Protein AF-A0A2R6F732-F1 (afdb_monomer_lite)

Sequence (143 aa):
MAKEFRYDEDGEEISVWAESEDEVTEQAREELDARGISLTDEGICEHVEVIPSPRRIKSGEDGVFDERRRECGREAADVVESGMTVGLGTGSMTAWAVAEIGRKVRDGELEDIQGVATSLQSHDLAKEARIPIVDLDQVVEID

Structure (mmCIF, N/CA/C/O backbone):
data_AF-A0A2R6F732-F1
#
_entry.id   AF-A0A2R6F732-F1
#
loop_
_atom_site.group_PDB
_atom_site.id
_atom_site.type_symbol
_atom_site.label_atom_id
_atom_site.label_alt_id
_atom_site.label_comp_id
_atom_site.label_asym_id
_atom_site.label_entity_id
_atom_site.label_seq_id
_atom_site.pdbx_PDB_ins_code
_atom_site.Cartn_x
_atom_site.Cartn_y
_atom_site.Cartn_z
_atom_site.occupancy
_atom_site.B_iso_or_equiv
_atom_site.auth_seq_id
_atom_site.auth_comp_id
_atom_site.auth_asym_id
_atom_site.auth_atom_id
_atom_site.pdbx_PDB_model_num
ATOM 1 N N . MET A 1 1 ? 3.361 -5.215 4.717 1.00 92.25 1 MET A N 1
ATOM 2 C CA . MET A 1 1 ? 2.449 -4.061 4.637 1.00 92.25 1 MET A CA 1
ATOM 3 C C . MET A 1 1 ? 1.579 -4.072 5.878 1.00 92.25 1 MET A C 1
ATOM 5 O O . MET A 1 1 ? 1.140 -5.156 6.261 1.00 92.25 1 MET A O 1
ATOM 9 N N . ALA A 1 2 ? 1.354 -2.905 6.474 1.00 97.00 2 ALA A N 1
ATOM 10 C CA . ALA A 1 2 ? 0.442 -2.719 7.601 1.00 97.00 2 ALA A CA 1
ATOM 11 C C . ALA A 1 2 ? -0.990 -2.518 7.088 1.00 97.00 2 ALA A C 1
ATOM 13 O O . ALA A 1 2 ? -1.210 -2.515 5.872 1.00 97.00 2 ALA A O 1
ATOM 14 N N . LYS A 1 3 ? -1.950 -2.439 8.006 1.00 97.62 3 LYS A N 1
ATOM 15 C CA . LYS A 1 3 ? -3.379 -2.244 7.755 1.00 97.62 3 LYS A CA 1
ATOM 16 C C . LYS A 1 3 ? -3.803 -0.992 8.501 1.00 97.62 3 LYS A C 1
ATOM 18 O O . LYS A 1 3 ? -3.345 -0.788 9.623 1.00 97.62 3 LYS A O 1
ATOM 23 N N . GLU A 1 4 ? -4.645 -0.181 7.887 1.00 97.88 4 GLU A N 1
ATOM 24 C CA . GLU A 1 4 ? -5.247 0.990 8.516 1.00 97.88 4 GLU A CA 1
ATOM 25 C C . GLU A 1 4 ? -6.755 0.903 8.365 1.00 97.88 4 GLU A C 1
ATOM 27 O O . GLU A 1 4 ? -7.254 0.741 7.256 1.00 97.88 4 GLU A O 1
ATOM 32 N N . PHE A 1 5 ? -7.465 1.020 9.475 1.00 98.06 5 PHE A N 1
ATOM 33 C CA . PHE A 1 5 ? -8.890 1.284 9.485 1.00 98.06 5 PHE A CA 1
ATOM 34 C C . PHE A 1 5 ? -9.093 2.796 9.508 1.00 98.06 5 PHE A C 1
ATOM 36 O O . PHE A 1 5 ? -8.514 3.467 10.363 1.00 98.06 5 PHE A O 1
ATOM 43 N N . ARG A 1 6 ? -9.919 3.322 8.598 1.00 96.44 6 ARG A N 1
ATOM 44 C CA . ARG A 1 6 ? -10.386 4.716 8.627 1.00 96.44 6 ARG A CA 1
ATOM 45 C C . ARG A 1 6 ? -11.904 4.750 8.539 1.00 96.44 6 ARG A C 1
ATOM 47 O O . ARG A 1 6 ? -12.477 4.193 7.608 1.00 96.44 6 ARG A O 1
ATOM 54 N N . TYR A 1 7 ? -12.541 5.444 9.471 1.00 95.81 7 TYR A N 1
ATOM 55 C CA . TYR A 1 7 ? -13.987 5.640 9.491 1.00 95.81 7 TYR A CA 1
ATOM 56 C C . TYR A 1 7 ? -14.304 7.084 9.863 1.00 95.81 7 TYR A C 1
ATOM 58 O O . TYR A 1 7 ? -13.726 7.620 10.806 1.00 95.81 7 TYR A O 1
ATOM 66 N N . ASP A 1 8 ? -15.202 7.704 9.103 1.00 92.75 8 ASP A N 1
ATOM 67 C CA . ASP A 1 8 ? -15.709 9.053 9.347 1.00 92.75 8 ASP A CA 1
ATOM 68 C C . ASP A 1 8 ? -17.232 8.971 9.443 1.00 92.75 8 ASP A C 1
ATOM 70 O O . ASP A 1 8 ? -17.902 8.528 8.506 1.00 92.75 8 ASP A O 1
ATOM 74 N N . GLU A 1 9 ? -17.769 9.379 10.588 1.00 85.56 9 GLU A N 1
ATOM 75 C CA . GLU A 1 9 ? -19.201 9.572 10.781 1.00 85.56 9 GLU A CA 1
ATOM 76 C C . GLU A 1 9 ? -19.420 10.904 11.496 1.00 85.56 9 GLU A C 1
ATOM 78 O O . GLU A 1 9 ? -18.802 11.194 12.520 1.00 85.56 9 GLU A O 1
ATOM 83 N N . ASP A 1 10 ? -20.270 11.751 10.912 1.00 83.00 10 ASP A N 1
ATOM 84 C CA . ASP A 1 10 ? -20.603 13.084 11.424 1.00 83.00 10 ASP A CA 1
ATOM 85 C C . ASP A 1 10 ? -19.388 14.006 11.699 1.00 83.00 10 ASP A C 1
ATOM 87 O O . ASP A 1 10 ? -19.468 14.943 12.499 1.00 83.00 10 ASP A O 1
ATOM 91 N N . GLY A 1 11 ? -18.275 13.804 10.979 1.00 80.12 11 GLY A N 1
ATOM 92 C CA . GLY A 1 11 ? -17.058 14.613 11.091 1.00 80.12 11 GLY A CA 1
ATOM 93 C C . GLY A 1 11 ? -16.131 14.224 12.246 1.00 80.12 11 GLY A C 1
ATOM 94 O O . GLY A 1 11 ? -15.181 14.959 12.532 1.00 80.12 11 GLY A O 1
ATOM 95 N N . GLU A 1 12 ? -16.390 13.096 12.912 1.00 82.44 12 GLU A N 1
ATOM 96 C CA . GLU A 1 12 ? -15.429 12.446 13.801 1.00 82.44 12 GLU A CA 1
ATOM 97 C C . GLU A 1 12 ? -14.662 11.367 13.028 1.00 82.44 12 GLU A C 1
ATOM 99 O O . GLU A 1 12 ? -15.207 10.321 12.681 1.00 82.44 12 GLU A O 1
ATOM 104 N N . GLU A 1 13 ? -13.375 11.619 12.772 1.00 91.38 13 GLU A N 1
ATOM 105 C CA . GLU A 1 13 ? -12.488 10.642 12.140 1.00 91.38 13 GLU A CA 1
ATOM 106 C C . GLU A 1 13 ? -11.900 9.689 13.191 1.00 91.38 13 GLU A C 1
ATOM 108 O O . GLU A 1 13 ? -11.301 10.106 14.190 1.00 91.38 13 GLU A O 1
ATOM 113 N N . ILE A 1 14 ? -12.032 8.391 12.932 1.00 94.31 14 ILE A N 1
ATOM 114 C CA . ILE A 1 14 ? -11.350 7.316 13.647 1.00 94.31 14 ILE A CA 1
ATOM 115 C C . ILE A 1 14 ? -10.333 6.715 12.685 1.00 94.31 14 ILE A C 1
ATOM 117 O O . ILE A 1 14 ? -10.700 6.213 11.623 1.00 94.31 14 ILE A O 1
ATOM 121 N N . SER A 1 15 ? -9.058 6.739 13.071 1.00 95.44 15 SER A N 1
ATOM 122 C CA . SER A 1 15 ? -7.994 6.020 12.374 1.00 95.44 15 SER A CA 1
ATOM 123 C C . SER A 1 15 ? -7.191 5.188 13.367 1.00 95.44 15 SER A C 1
ATOM 125 O O . SER A 1 15 ? -6.715 5.700 14.383 1.00 95.44 15 SER A O 1
ATOM 127 N N . VAL A 1 16 ? -7.051 3.897 13.068 1.00 97.31 16 VAL A N 1
ATOM 128 C CA . VAL A 1 16 ? -6.150 2.979 13.773 1.00 97.31 16 VAL A CA 1
ATOM 129 C C . VAL A 1 16 ? -5.391 2.138 12.767 1.00 97.31 16 VAL A C 1
ATOM 131 O O . VAL A 1 16 ? -5.895 1.831 11.687 1.00 97.31 16 VAL A O 1
ATOM 134 N N . TRP A 1 17 ? -4.175 1.735 13.117 1.00 97.62 17 TRP A N 1
ATOM 135 C CA . TRP A 1 17 ? -3.347 0.922 12.240 1.00 97.62 17 TRP A CA 1
ATOM 136 C C . TRP A 1 17 ? -2.623 -0.180 13.007 1.00 97.62 17 TRP A C 1
ATOM 138 O O . TRP A 1 17 ? -2.236 -0.014 14.163 1.00 97.62 17 TRP A O 1
ATOM 148 N N . ALA A 1 18 ? -2.383 -1.300 12.331 1.00 97.94 18 ALA A N 1
ATOM 149 C CA . ALA A 1 18 ? -1.618 -2.414 12.876 1.00 97.94 18 ALA A CA 1
ATOM 150 C C . ALA A 1 18 ? -0.821 -3.154 11.793 1.00 97.94 18 ALA A C 1
ATOM 152 O O . ALA A 1 18 ? -1.016 -2.956 10.594 1.00 97.94 18 ALA A O 1
ATOM 153 N N . GLU A 1 19 ? 0.112 -4.022 12.193 1.00 96.31 19 GLU A N 1
ATOM 154 C CA . GLU A 1 19 ? 0.916 -4.801 11.235 1.00 96.31 19 GLU A CA 1
ATOM 155 C C . GLU A 1 19 ? 0.135 -5.984 10.635 1.00 96.31 19 GLU A C 1
ATOM 157 O O . GLU A 1 19 ? 0.515 -6.509 9.583 1.00 96.31 19 GLU A O 1
ATOM 162 N N . SER A 1 20 ? -0.965 -6.386 11.274 1.00 95.88 20 SER A N 1
ATOM 163 C CA . SER A 1 20 ? -1.848 -7.465 10.835 1.00 95.88 20 SER A CA 1
ATOM 164 C C . SER A 1 20 ? -3.298 -6.996 10.710 1.00 95.88 20 SER A C 1
ATOM 166 O O . SER A 1 20 ? -3.685 -5.951 11.228 1.00 95.88 20 SER A O 1
ATOM 168 N N . GLU A 1 21 ? -4.086 -7.771 9.967 1.00 95.44 21 GLU A N 1
ATOM 169 C CA . GLU A 1 21 ? -5.517 -7.520 9.785 1.00 95.44 21 GLU A CA 1
ATOM 170 C C . GLU A 1 21 ? -6.301 -7.787 11.072 1.00 95.44 21 GLU A C 1
ATOM 172 O O . GLU A 1 21 ? -7.072 -6.939 11.502 1.00 95.44 21 GLU A O 1
ATOM 177 N N . ASP A 1 22 ? -6.010 -8.900 11.747 1.00 96.25 22 ASP A N 1
ATOM 178 C CA . ASP A 1 22 ? -6.634 -9.242 13.028 1.00 96.25 22 ASP A CA 1
ATOM 179 C C . ASP A 1 22 ? -6.435 -8.128 14.071 1.00 96.25 22 ASP A C 1
ATOM 181 O O . ASP A 1 22 ? -7.397 -7.691 14.699 1.00 96.25 22 ASP A O 1
ATOM 185 N N . GLU A 1 23 ? -5.207 -7.608 14.207 1.00 97.62 23 GLU A N 1
ATOM 186 C CA . GLU A 1 23 ? -4.904 -6.551 15.181 1.00 97.62 23 GLU A CA 1
ATOM 187 C C . GLU A 1 23 ? -5.617 -5.233 14.856 1.00 97.62 23 GLU A C 1
ATOM 189 O O . GLU A 1 23 ? -6.085 -4.563 15.776 1.00 97.62 23 GLU A O 1
ATOM 194 N N . VAL A 1 24 ? -5.703 -4.832 13.577 1.00 98.00 24 VAL A N 1
ATOM 195 C CA . VAL A 1 24 ? -6.381 -3.571 13.229 1.00 98.00 24 VAL A CA 1
ATOM 196 C C . VAL A 1 24 ? -7.888 -3.689 13.437 1.00 98.00 24 VAL A C 1
ATOM 198 O O . VAL A 1 24 ? -8.504 -2.740 13.907 1.00 98.00 24 VAL A O 1
ATOM 201 N N . THR A 1 25 ? -8.476 -4.852 13.143 1.00 97.12 25 THR A N 1
ATOM 202 C CA . THR A 1 25 ? -9.912 -5.090 13.313 1.00 97.12 25 THR A CA 1
ATOM 203 C C . THR A 1 25 ? -10.290 -5.102 14.792 1.00 97.12 25 THR A C 1
ATOM 205 O O . THR A 1 25 ? -11.304 -4.514 15.169 1.00 97.12 25 THR A O 1
ATOM 208 N N . GLU A 1 26 ? -9.463 -5.710 15.649 1.00 96.81 26 GLU A N 1
ATOM 209 C CA . GLU A 1 26 ? -9.650 -5.651 17.103 1.00 96.81 26 GLU A CA 1
ATOM 210 C C . GLU A 1 26 ? -9.553 -4.211 17.629 1.00 96.81 26 GLU A C 1
ATOM 212 O O . GLU A 1 26 ? -10.465 -3.759 18.322 1.00 96.81 26 GLU A O 1
ATOM 217 N N . GLN A 1 27 ? -8.514 -3.461 17.246 1.00 97.62 27 GLN A N 1
ATOM 218 C CA . GLN A 1 27 ? -8.344 -2.061 17.665 1.00 97.62 27 GLN A CA 1
ATOM 219 C C . GLN A 1 27 ? -9.479 -1.157 17.169 1.00 97.62 27 GLN A C 1
ATOM 221 O O . GLN A 1 27 ? -9.972 -0.312 17.915 1.00 97.62 27 GLN A O 1
ATOM 226 N N . ALA A 1 28 ? -9.920 -1.341 15.923 1.00 97.19 28 ALA A N 1
ATOM 227 C CA . ALA A 1 28 ? -11.018 -0.575 15.346 1.00 97.19 28 ALA A CA 1
ATOM 228 C C . ALA A 1 28 ? -12.317 -0.818 16.117 1.00 97.19 28 ALA A C 1
ATOM 230 O O . ALA A 1 28 ? -13.013 0.136 16.457 1.00 97.19 28 ALA A O 1
ATOM 231 N N . ARG A 1 29 ? -12.614 -2.080 16.459 1.00 96.50 29 ARG A N 1
ATOM 232 C CA . ARG A 1 29 ? -13.784 -2.428 17.274 1.00 96.50 29 ARG A CA 1
ATOM 233 C C . ARG A 1 29 ? -13.742 -1.735 18.635 1.00 96.50 29 ARG A C 1
ATOM 235 O O . ARG A 1 29 ? -14.740 -1.149 19.039 1.00 96.50 29 ARG A O 1
ATOM 242 N N . GLU A 1 30 ? -12.596 -1.762 19.315 1.00 96.31 30 GLU A N 1
ATOM 243 C CA . GLU A 1 30 ? -12.433 -1.103 20.617 1.00 96.31 30 GLU A CA 1
ATOM 244 C C . GLU A 1 30 ? -12.663 0.418 20.535 1.00 96.31 30 GLU A C 1
ATOM 246 O O . GLU A 1 30 ? -13.367 0.983 21.376 1.00 96.31 30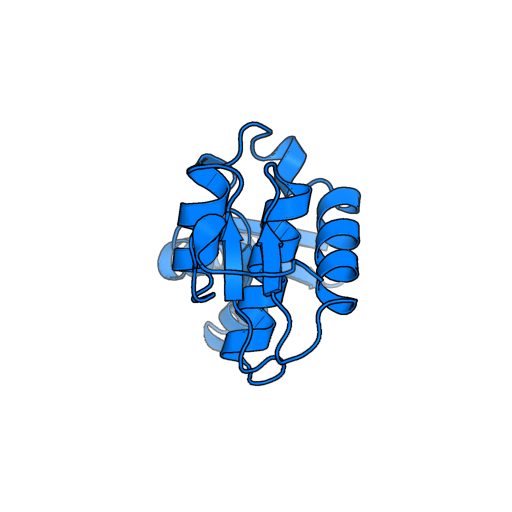 GLU A O 1
ATOM 251 N N . GLU A 1 31 ? -12.127 1.086 19.508 1.00 96.31 31 GLU A N 1
ATOM 252 C CA . GLU A 1 31 ? -12.309 2.531 19.309 1.00 96.31 31 GLU A CA 1
ATOM 253 C C . GLU A 1 31 ? -13.752 2.908 18.924 1.00 96.31 31 GLU A C 1
ATOM 255 O O . GLU A 1 31 ? -14.261 3.939 19.382 1.00 96.31 31 GLU A O 1
ATOM 260 N N . LEU A 1 32 ? -14.422 2.086 18.112 1.00 95.31 32 LEU A N 1
ATOM 261 C CA . LEU A 1 32 ? -15.831 2.264 17.746 1.00 95.31 32 LEU A CA 1
ATOM 262 C C . LEU A 1 32 ? -16.748 2.070 18.962 1.00 95.31 32 LEU A C 1
ATOM 264 O O . LEU A 1 32 ? -17.582 2.934 19.249 1.00 95.31 32 LEU A O 1
ATOM 268 N N . ASP A 1 33 ? -16.540 0.999 19.734 1.00 94.44 33 ASP A N 1
ATOM 269 C CA . ASP A 1 33 ? -17.299 0.702 20.954 1.00 94.44 33 ASP A CA 1
ATOM 270 C C . ASP A 1 33 ? -17.147 1.823 21.995 1.00 94.44 33 ASP A C 1
ATOM 272 O O . ASP A 1 33 ? -18.127 2.231 22.627 1.00 94.44 33 ASP A O 1
ATOM 276 N N . ALA A 1 34 ? -15.939 2.382 22.143 1.00 94.25 34 ALA A N 1
ATOM 277 C CA . ALA A 1 34 ? -15.670 3.502 23.047 1.00 94.25 34 ALA A CA 1
ATOM 278 C C . ALA A 1 34 ? -16.446 4.782 22.681 1.00 94.25 34 ALA A C 1
ATOM 280 O O . ALA A 1 34 ? -16.721 5.606 23.559 1.00 94.25 34 ALA A O 1
ATOM 281 N N . ARG A 1 35 ? -16.820 4.939 21.406 1.00 92.94 35 ARG A N 1
ATOM 282 C CA . ARG A 1 35 ? -17.626 6.057 20.883 1.00 92.94 35 ARG A CA 1
ATOM 283 C C . ARG A 1 35 ? -19.105 5.703 20.713 1.00 92.94 35 ARG A C 1
ATOM 285 O O . ARG A 1 35 ? -19.906 6.572 20.385 1.00 92.94 35 ARG A O 1
ATOM 292 N N . GLY A 1 36 ? -19.491 4.457 20.995 1.00 93.38 36 GLY A N 1
ATOM 293 C CA . GLY A 1 36 ? -20.865 3.976 20.850 1.00 93.38 36 GLY A CA 1
ATOM 294 C C . GLY A 1 36 ? -21.309 3.786 19.397 1.00 93.38 36 GLY A C 1
ATOM 295 O O . GLY A 1 36 ? -22.512 3.776 19.135 1.00 93.38 36 GLY A O 1
ATOM 296 N N . ILE A 1 37 ? -20.361 3.638 18.470 1.00 93.00 37 ILE A N 1
ATOM 297 C CA . ILE A 1 37 ? -20.619 3.400 17.049 1.00 93.00 37 ILE A CA 1
ATOM 298 C C . ILE A 1 37 ? -20.728 1.893 16.827 1.00 93.00 37 ILE A C 1
ATOM 300 O O . ILE A 1 37 ? -19.840 1.133 17.203 1.00 93.00 37 ILE A O 1
ATOM 304 N N . SER A 1 38 ? -21.829 1.446 16.220 1.00 90.81 38 SER A N 1
ATOM 305 C CA . SER A 1 38 ? -22.056 0.025 15.951 1.00 90.81 38 SER A CA 1
ATOM 306 C C . SER A 1 38 ? -21.736 -0.296 14.498 1.00 90.81 38 SER A C 1
ATOM 308 O O . SER A 1 38 ? -22.515 0.020 13.601 1.00 90.81 38 SER A O 1
ATOM 310 N N . LEU A 1 39 ? -20.611 -0.976 14.287 1.00 93.69 39 LEU A N 1
ATOM 311 C CA . LEU A 1 39 ? -20.209 -1.518 12.994 1.00 93.69 39 LEU A CA 1
ATOM 312 C C . LEU A 1 39 ? -20.005 -3.031 13.122 1.00 93.69 39 LEU A C 1
ATOM 314 O O . LEU A 1 39 ? -19.553 -3.524 14.155 1.00 93.69 39 LEU A O 1
ATOM 318 N N . THR A 1 40 ? -20.387 -3.787 12.094 1.00 95.25 40 THR A N 1
ATOM 319 C CA . THR A 1 40 ? -2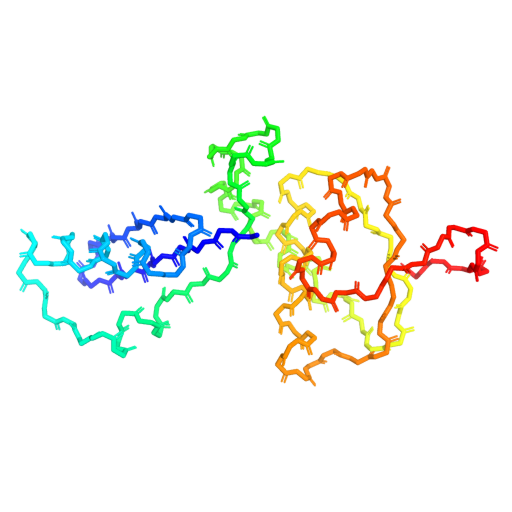0.131 -5.236 12.061 1.00 95.25 40 THR A CA 1
ATOM 320 C C . THR A 1 40 ? -18.669 -5.505 11.717 1.00 95.25 40 THR A C 1
ATOM 322 O O . THR A 1 40 ? -18.017 -4.650 11.130 1.00 95.25 40 THR A O 1
ATOM 325 N N . ASP A 1 41 ? -18.163 -6.705 12.007 1.00 92.31 41 ASP A N 1
ATOM 326 C CA . ASP A 1 41 ? -16.808 -7.104 11.591 1.00 92.31 41 ASP A CA 1
ATOM 327 C C . ASP A 1 41 ? -16.612 -6.992 10.073 1.00 92.31 41 ASP A C 1
ATOM 329 O O . ASP A 1 41 ? -15.572 -6.529 9.619 1.00 92.31 41 ASP A O 1
ATOM 333 N N . GLU A 1 42 ? -17.634 -7.357 9.292 1.00 94.44 42 GLU A N 1
ATOM 334 C CA . GLU A 1 42 ? -17.640 -7.181 7.836 1.00 94.44 42 GLU A CA 1
ATOM 335 C C . GLU A 1 42 ? -17.532 -5.697 7.466 1.00 94.44 42 GLU A C 1
ATOM 337 O O . GLU A 1 42 ? -16.670 -5.325 6.676 1.00 94.44 42 GLU A O 1
ATOM 342 N N . GLY A 1 43 ? -18.316 -4.837 8.124 1.00 95.25 43 GLY A N 1
ATOM 343 C CA . GLY A 1 43 ? -18.234 -3.389 7.941 1.00 95.25 43 GLY A CA 1
ATOM 344 C C . GLY A 1 43 ? -16.885 -2.798 8.366 1.00 95.25 43 GLY A C 1
ATOM 345 O O . GLY A 1 43 ? -16.404 -1.877 7.719 1.00 95.25 43 GLY A O 1
ATOM 346 N N . ILE A 1 44 ? -16.236 -3.327 9.409 1.00 96.06 44 ILE A N 1
ATOM 347 C CA . ILE A 1 44 ? -14.879 -2.911 9.794 1.00 96.06 44 ILE A CA 1
ATOM 348 C C . ILE A 1 44 ? -13.896 -3.281 8.681 1.00 96.06 44 ILE A C 1
ATOM 350 O O . ILE A 1 44 ? -13.152 -2.418 8.223 1.00 96.06 44 ILE A O 1
ATOM 354 N N . CYS A 1 45 ? -13.925 -4.530 8.206 1.00 94.56 45 CYS A N 1
ATOM 355 C CA . CYS A 1 45 ? -13.056 -4.999 7.127 1.00 94.56 45 CYS A CA 1
ATOM 356 C C . CYS A 1 45 ? -13.225 -4.185 5.832 1.00 94.56 45 CYS A C 1
ATOM 358 O O . CYS A 1 45 ? -12.234 -3.935 5.151 1.00 94.56 45 CYS A O 1
ATOM 360 N N . GLU A 1 46 ? -14.438 -3.725 5.507 1.00 95.25 46 GLU A N 1
ATOM 361 C CA . GLU A 1 46 ? -14.693 -2.843 4.352 1.00 95.25 46 GLU A CA 1
ATOM 362 C C . GLU A 1 46 ? -13.962 -1.490 4.438 1.00 95.25 46 GLU A C 1
ATOM 364 O O . GLU A 1 46 ? -13.679 -0.877 3.410 1.00 95.25 4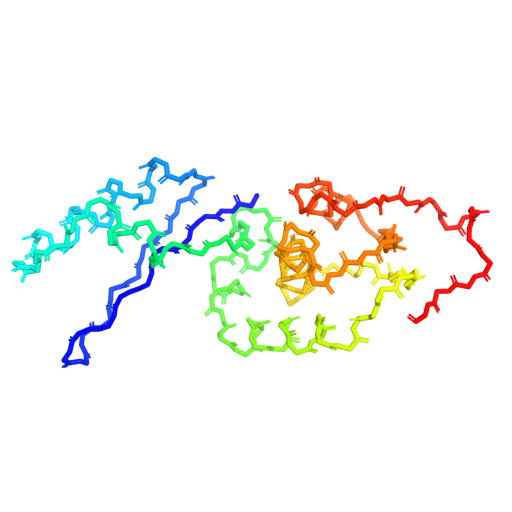6 GLU A O 1
ATOM 369 N N . HIS A 1 47 ? -13.622 -1.042 5.648 1.00 96.56 47 HIS A N 1
ATOM 370 C CA . HIS A 1 47 ? -12.908 0.210 5.914 1.00 96.56 47 HIS A CA 1
ATOM 371 C C . HIS A 1 47 ? -11.412 0.004 6.194 1.00 96.56 47 HIS A C 1
ATOM 373 O O . HIS A 1 47 ? -10.706 0.962 6.525 1.00 96.56 47 HIS A O 1
ATOM 379 N N . VAL A 1 48 ? -10.915 -1.233 6.081 1.00 96.94 48 VAL A N 1
ATOM 380 C CA . VAL A 1 48 ? -9.498 -1.553 6.255 1.00 96.94 48 VAL A CA 1
ATOM 381 C C . VAL A 1 48 ? -8.772 -1.485 4.916 1.00 96.94 48 VAL A C 1
ATOM 383 O O . VAL A 1 48 ? -9.059 -2.220 3.973 1.00 96.94 48 VAL A O 1
ATOM 386 N N . GLU A 1 49 ? -7.747 -0.644 4.858 1.00 94.81 49 GLU A N 1
ATOM 387 C CA . GLU A 1 49 ? -6.848 -0.525 3.720 1.00 94.81 49 GLU A CA 1
ATOM 388 C C . GLU A 1 49 ? -5.479 -1.149 4.024 1.00 94.81 49 GLU A C 1
ATOM 390 O O . GLU A 1 49 ? -4.955 -1.070 5.136 1.00 94.81 49 GLU A O 1
ATOM 395 N N . VAL A 1 50 ? -4.845 -1.732 3.004 1.00 95.06 50 VAL A N 1
ATOM 396 C CA . VAL A 1 50 ? -3.425 -2.093 3.056 1.00 95.06 50 VAL A CA 1
ATOM 397 C C . VAL A 1 50 ? -2.567 -0.842 2.875 1.00 95.06 50 VAL A C 1
ATOM 399 O O . VAL A 1 50 ? -2.624 -0.194 1.837 1.00 95.06 50 VAL A O 1
ATOM 402 N N . ILE A 1 51 ? -1.691 -0.570 3.838 1.00 96.62 51 ILE A N 1
ATOM 403 C CA . ILE A 1 51 ? -0.834 0.618 3.854 1.00 96.62 51 ILE A CA 1
ATOM 404 C C . ILE A 1 51 ? 0.659 0.253 3.969 1.00 96.62 51 ILE A C 1
ATOM 406 O O . ILE A 1 51 ? 1.018 -0.853 4.413 1.00 96.62 51 ILE A O 1
ATOM 410 N N . PRO A 1 52 ? 1.583 1.168 3.624 1.00 96.75 52 PRO A N 1
ATOM 411 C CA . PRO A 1 52 ? 2.987 1.028 3.990 1.00 96.75 52 PRO A CA 1
ATOM 412 C C . PRO A 1 52 ? 3.144 0.878 5.506 1.00 96.75 52 PRO A C 1
ATOM 414 O O . PRO A 1 52 ? 2.562 1.642 6.261 1.00 96.75 52 PRO A O 1
ATOM 417 N N . SER A 1 53 ? 3.955 -0.076 5.973 1.00 96.56 53 SER A N 1
ATOM 418 C CA . SER A 1 53 ? 4.218 -0.223 7.416 1.00 96.56 53 SER A CA 1
ATOM 419 C C . SER A 1 53 ? 5.101 0.927 7.922 1.00 96.56 53 SER A C 1
ATOM 421 O O . SER A 1 53 ? 6.263 1.012 7.500 1.00 96.56 53 SER A O 1
ATOM 423 N N . PRO A 1 54 ? 4.630 1.767 8.867 1.00 95.75 54 PRO A N 1
ATOM 424 C CA . PRO A 1 54 ? 5.445 2.830 9.453 1.00 95.75 54 PRO A CA 1
ATOM 425 C C . PRO A 1 54 ? 6.743 2.319 10.085 1.00 95.75 54 PRO A C 1
ATOM 427 O O . PRO A 1 54 ? 7.774 2.985 10.010 1.00 95.75 54 PRO A O 1
ATOM 430 N N . ARG A 1 55 ? 6.740 1.094 10.632 1.00 94.88 55 ARG A N 1
ATOM 431 C CA . ARG A 1 55 ? 7.923 0.464 11.249 1.00 94.88 55 ARG A CA 1
ATOM 432 C C . ARG A 1 55 ? 9.034 0.142 10.254 1.00 94.88 55 ARG A C 1
ATOM 434 O O . ARG A 1 55 ? 10.181 -0.053 10.652 1.00 94.88 55 ARG A O 1
ATOM 441 N N . ARG A 1 56 ? 8.711 0.055 8.963 1.00 91.75 56 ARG A N 1
ATOM 442 C CA . ARG A 1 56 ? 9.647 -0.353 7.902 1.00 91.75 56 ARG A CA 1
ATOM 443 C C . ARG A 1 56 ? 10.072 0.794 7.003 1.00 91.75 56 ARG A C 1
ATOM 445 O O . ARG A 1 56 ? 10.943 0.613 6.149 1.00 91.75 56 ARG A O 1
ATOM 452 N N . ILE A 1 57 ? 9.500 1.975 7.209 1.00 94.31 57 ILE A N 1
ATOM 453 C CA . ILE A 1 57 ? 9.825 3.180 6.465 1.00 94.31 57 ILE A CA 1
ATOM 454 C C . ILE A 1 57 ? 10.603 4.138 7.361 1.00 94.31 57 ILE A C 1
ATOM 456 O O . ILE A 1 57 ? 10.211 4.438 8.481 1.00 94.31 57 ILE A O 1
ATOM 460 N N . LYS A 1 58 ? 11.720 4.668 6.850 1.00 92.25 58 LYS A N 1
ATOM 461 C CA . LYS A 1 58 ? 12.629 5.536 7.617 1.00 92.25 58 LYS A CA 1
ATOM 462 C C . LYS A 1 58 ? 11.937 6.768 8.212 1.00 92.25 58 LYS A C 1
ATOM 464 O O . LYS A 1 58 ? 12.358 7.249 9.256 1.00 92.25 58 LYS A O 1
ATOM 469 N N . SER A 1 59 ? 10.928 7.300 7.527 1.00 94.06 59 SER A N 1
ATOM 470 C CA . SER A 1 59 ? 10.176 8.473 7.973 1.00 94.06 59 SER A CA 1
ATOM 471 C C . SER A 1 59 ? 9.122 8.168 9.042 1.00 94.06 59 SER A C 1
ATOM 473 O O . SER A 1 59 ? 8.454 9.099 9.472 1.00 94.06 59 SER A O 1
ATOM 475 N N . GLY A 1 60 ? 8.966 6.904 9.453 1.00 96.00 60 GLY A N 1
ATOM 476 C CA . GLY A 1 60 ? 8.020 6.499 10.489 1.00 96.00 60 GLY A CA 1
ATOM 477 C C . GLY A 1 60 ? 6.568 6.832 10.149 1.00 96.00 60 GLY A C 1
ATOM 478 O O . GLY A 1 60 ? 6.217 6.993 8.978 1.00 96.00 60 GLY A O 1
ATOM 479 N N . GLU A 1 61 ? 5.755 6.949 11.197 1.00 95.81 61 GLU A N 1
ATOM 480 C CA . GLU A 1 61 ? 4.330 7.297 11.128 1.00 95.81 61 GLU A CA 1
ATOM 481 C C . GLU A 1 61 ? 4.123 8.664 10.479 1.00 95.81 61 GLU A C 1
ATOM 483 O O . GLU A 1 61 ? 3.417 8.742 9.480 1.00 95.81 61 GLU A O 1
ATOM 488 N N . ASP A 1 62 ? 4.843 9.696 10.936 1.00 95.81 62 ASP A N 1
ATOM 489 C CA . ASP A 1 62 ? 4.743 11.062 10.401 1.00 95.81 62 ASP A CA 1
ATOM 490 C C . ASP A 1 62 ? 4.870 11.113 8.874 1.00 95.81 62 ASP A C 1
ATOM 492 O O . ASP A 1 62 ? 4.171 11.864 8.204 1.00 95.81 62 ASP A O 1
ATOM 496 N N . GLY A 1 63 ? 5.782 10.324 8.298 1.00 95.31 63 GLY A N 1
ATOM 497 C CA . GLY A 1 63 ? 5.979 10.316 6.853 1.00 95.31 63 GLY A CA 1
ATOM 498 C C . GLY A 1 63 ? 5.127 9.310 6.089 1.00 95.31 63 GLY A C 1
ATOM 499 O O . GLY A 1 63 ? 5.067 9.429 4.867 1.00 95.31 63 GLY A O 1
ATOM 500 N N . VAL A 1 64 ? 4.546 8.302 6.741 1.00 97.06 64 VAL A N 1
ATOM 501 C CA . VAL A 1 64 ? 3.594 7.381 6.098 1.00 97.06 64 VAL A CA 1
ATOM 502 C C . VAL A 1 64 ? 2.198 7.996 6.089 1.00 97.06 64 VAL A C 1
ATOM 504 O O . VAL A 1 64 ? 1.550 7.959 5.051 1.00 97.06 64 VAL A O 1
ATOM 507 N N . PHE A 1 65 ? 1.780 8.630 7.182 1.00 96.56 65 PHE A N 1
ATOM 508 C CA . PHE A 1 65 ? 0.461 9.249 7.333 1.00 96.56 65 PHE A CA 1
ATOM 509 C C . PHE A 1 65 ? 0.400 10.717 6.878 1.00 96.56 65 PHE A C 1
ATOM 511 O O . PHE A 1 65 ? -0.630 11.368 7.017 1.00 96.56 65 PHE A O 1
ATOM 518 N N . ASP A 1 66 ? 1.477 11.251 6.295 1.00 97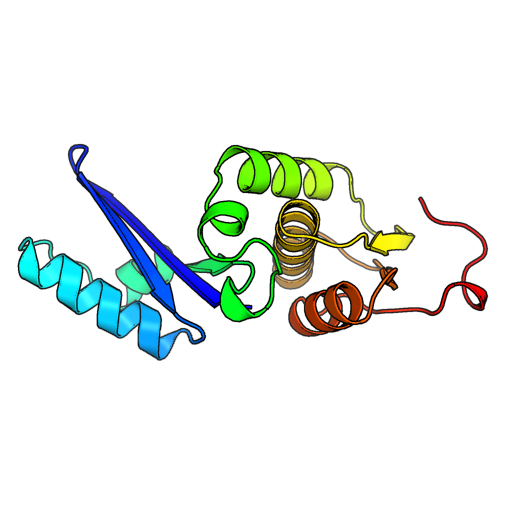.38 66 ASP A N 1
ATOM 519 C CA . ASP A 1 66 ? 1.421 12.511 5.547 1.00 97.38 66 ASP A CA 1
ATOM 520 C C . ASP A 1 66 ? 0.544 12.314 4.302 1.00 97.38 66 ASP A C 1
ATOM 522 O O . ASP A 1 66 ? 0.955 11.670 3.331 1.00 97.38 66 ASP A O 1
ATOM 526 N N . GLU A 1 67 ? -0.663 12.881 4.334 1.00 96.00 67 GLU A N 1
ATOM 527 C CA . GLU A 1 67 ? -1.680 12.720 3.289 1.00 96.00 67 GLU A CA 1
ATOM 528 C C . GLU A 1 67 ? -1.155 13.127 1.903 1.00 96.00 67 GLU A C 1
ATOM 530 O O . GLU A 1 67 ? -1.426 12.452 0.917 1.00 96.00 67 GLU A O 1
ATOM 535 N N . ARG A 1 68 ? -0.258 14.122 1.816 1.00 98.00 68 ARG A N 1
ATOM 536 C CA . ARG A 1 68 ? 0.358 14.506 0.531 1.00 98.00 68 ARG A CA 1
ATOM 537 C C . ARG A 1 68 ? 1.193 13.378 -0.059 1.00 98.00 68 ARG A C 1
ATOM 539 O O . ARG A 1 68 ? 1.301 13.242 -1.271 1.00 98.00 68 ARG A O 1
ATOM 546 N N . ARG A 1 69 ? 1.843 12.581 0.789 1.00 97.44 69 ARG A N 1
ATOM 547 C CA . ARG A 1 69 ? 2.656 11.440 0.349 1.00 97.44 69 ARG A CA 1
ATOM 548 C C . ARG A 1 69 ? 1.791 10.250 -0.029 1.00 97.44 69 ARG A C 1
ATOM 550 O O . ARG A 1 69 ? 2.181 9.533 -0.949 1.00 97.44 69 ARG A O 1
ATOM 557 N N . ARG A 1 70 ? 0.663 10.059 0.663 1.00 97.50 70 ARG A N 1
ATOM 558 C CA . ARG A 1 70 ? -0.364 9.071 0.315 1.00 97.50 70 ARG A CA 1
ATOM 559 C C . ARG A 1 70 ? -0.947 9.377 -1.063 1.00 97.50 70 ARG A C 1
ATOM 561 O O . ARG A 1 70 ? -0.855 8.536 -1.952 1.00 97.50 70 ARG A O 1
ATOM 568 N N . GLU A 1 71 ? -1.432 10.602 -1.258 1.00 97.88 71 GLU A N 1
ATOM 569 C CA . GLU A 1 71 ? -1.996 11.097 -2.519 1.00 97.88 71 GLU A CA 1
ATOM 570 C C . GLU A 1 71 ? -0.983 11.008 -3.664 1.00 97.88 71 GLU A C 1
ATOM 572 O O . GLU A 1 71 ? -1.236 10.310 -4.641 1.00 97.88 71 GLU A O 1
ATOM 577 N N . CYS A 1 72 ? 0.209 11.605 -3.524 1.00 98.00 72 CYS A N 1
ATOM 578 C CA . CYS A 1 72 ? 1.229 11.537 -4.576 1.00 98.00 72 CYS A CA 1
ATOM 579 C C . CYS A 1 72 ? 1.659 10.100 -4.900 1.00 98.00 72 CYS A C 1
ATOM 581 O O . CYS A 1 72 ? 1.979 9.802 -6.047 1.00 98.00 72 CYS A O 1
ATOM 583 N N . GLY A 1 73 ? 1.711 9.210 -3.904 1.00 97.44 73 GLY A N 1
ATOM 584 C CA . GLY A 1 73 ? 2.021 7.801 -4.133 1.00 97.44 73 GLY A CA 1
ATOM 585 C C . GLY A 1 73 ? 0.945 7.103 -4.965 1.00 97.44 73 GLY A C 1
ATOM 586 O O . GLY A 1 73 ? 1.280 6.388 -5.905 1.00 97.44 73 GLY A O 1
ATOM 587 N N . ARG A 1 74 ? -0.335 7.346 -4.663 1.00 97.38 74 ARG A N 1
ATOM 588 C CA . ARG A 1 74 ? -1.465 6.800 -5.432 1.00 97.38 74 ARG A CA 1
ATOM 589 C C . ARG A 1 74 ? -1.518 7.359 -6.850 1.00 97.38 74 ARG A C 1
ATOM 591 O O . ARG A 1 74 ? -1.578 6.582 -7.794 1.00 97.38 74 ARG A O 1
ATOM 598 N N . GLU A 1 75 ? -1.372 8.673 -7.010 1.00 97.94 75 GLU A N 1
ATOM 599 C CA . GLU A 1 75 ? -1.308 9.307 -8.334 1.00 97.94 75 GLU A CA 1
ATOM 600 C C . GLU A 1 75 ? -0.136 8.763 -9.168 1.00 97.94 75 GLU A C 1
ATOM 602 O O . GLU A 1 75 ? -0.268 8.523 -10.366 1.00 97.94 75 GLU A O 1
ATOM 607 N N . ALA A 1 76 ? 1.015 8.499 -8.542 1.00 97.19 76 ALA A N 1
ATOM 608 C CA . ALA A 1 76 ? 2.145 7.868 -9.221 1.00 97.19 76 ALA A CA 1
ATOM 609 C C . ALA A 1 76 ? 1.856 6.416 -9.647 1.00 97.19 76 ALA A C 1
ATOM 611 O O . ALA A 1 76 ? 2.447 5.935 -10.608 1.00 97.19 76 ALA A O 1
ATOM 612 N N . ALA A 1 77 ? 0.952 5.710 -8.967 1.00 97.31 77 ALA A N 1
ATOM 613 C CA . ALA A 1 77 ? 0.491 4.389 -9.386 1.00 97.31 77 ALA A CA 1
ATOM 614 C C . ALA A 1 77 ? -0.587 4.448 -10.486 1.00 97.31 77 ALA A C 1
ATOM 616 O O . ALA A 1 77 ? -0.877 3.425 -11.105 1.00 97.31 77 ALA A O 1
ATOM 617 N N . ASP A 1 78 ? -1.203 5.606 -10.738 1.00 97.12 78 ASP A N 1
ATOM 618 C CA . ASP A 1 78 ? -2.197 5.793 -11.808 1.00 97.12 78 ASP A CA 1
ATOM 619 C C . ASP A 1 78 ? -1.575 5.934 -13.195 1.00 97.12 78 ASP A C 1
ATOM 621 O O . ASP A 1 78 ? -2.242 5.659 -14.188 1.00 97.12 78 ASP A O 1
ATOM 625 N N . VAL A 1 79 ? -0.299 6.316 -13.274 1.00 97.12 79 VAL A N 1
ATOM 626 C CA . VAL A 1 79 ? 0.430 6.374 -14.551 1.00 97.12 79 VAL A CA 1
ATOM 627 C C . VAL A 1 79 ? 1.007 5.022 -14.980 1.00 97.12 79 VAL A C 1
ATOM 629 O O . VAL A 1 79 ? 1.536 4.919 -16.081 1.00 97.12 79 VAL A O 1
ATOM 632 N N . VAL A 1 80 ? 0.930 4.000 -14.120 1.00 97.81 80 VAL A N 1
ATOM 633 C CA . VAL A 1 80 ? 1.388 2.643 -14.435 1.00 97.81 80 VAL A CA 1
ATOM 634 C C . VAL A 1 80 ? 0.308 1.917 -15.227 1.00 97.81 80 VAL A C 1
ATOM 636 O O . VAL A 1 80 ? -0.844 1.859 -14.804 1.00 97.81 80 VAL A O 1
ATOM 639 N N . GLU A 1 81 ? 0.700 1.316 -16.3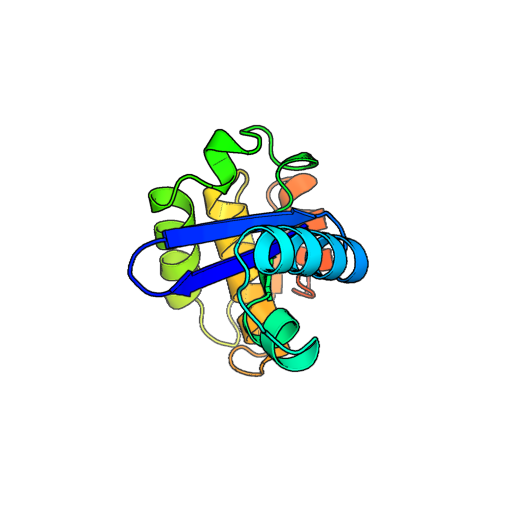45 1.00 98.12 81 GLU A N 1
ATOM 640 C CA . GLU A 1 81 ? -0.162 0.519 -17.217 1.00 98.12 81 GLU A CA 1
ATOM 641 C C . GLU A 1 81 ? 0.302 -0.946 -17.248 1.00 98.12 81 GLU A C 1
ATOM 643 O O . GLU A 1 81 ? 1.454 -1.271 -16.942 1.00 98.12 81 GLU A O 1
ATOM 648 N N . SER A 1 82 ? -0.602 -1.856 -17.622 1.00 98.06 82 SER A N 1
ATOM 649 C CA . SER A 1 82 ? -0.270 -3.275 -17.783 1.00 98.06 82 SER A CA 1
ATOM 650 C C . SER A 1 82 ? 0.869 -3.476 -18.788 1.00 98.06 82 SER A C 1
ATOM 652 O O . SER A 1 82 ? 0.899 -2.843 -19.843 1.00 98.06 82 SER A O 1
ATOM 654 N N . GLY A 1 83 ? 1.794 -4.385 -18.475 1.00 97.62 83 GLY A N 1
ATOM 655 C CA . GLY A 1 83 ? 2.981 -4.661 -19.292 1.00 97.62 83 GLY A CA 1
ATOM 656 C C . GLY A 1 83 ? 4.201 -3.773 -19.013 1.00 97.62 83 GLY A C 1
ATOM 657 O O . GLY A 1 83 ? 5.266 -4.047 -19.567 1.00 97.62 83 GLY A O 1
ATOM 658 N N . MET A 1 84 ? 4.082 -2.735 -18.175 1.00 98.06 84 MET A N 1
ATOM 659 C CA . MET A 1 84 ? 5.205 -1.841 -17.866 1.00 98.06 84 MET A CA 1
ATOM 660 C C . MET A 1 84 ? 6.291 -2.496 -17.000 1.00 98.06 84 MET A C 1
ATOM 662 O O . MET A 1 84 ? 6.027 -3.292 -16.089 1.00 98.06 84 MET A O 1
ATOM 666 N N . THR A 1 85 ? 7.531 -2.070 -17.238 1.00 98.06 85 THR A N 1
ATOM 667 C CA . THR A 1 85 ? 8.690 -2.294 -16.371 1.00 98.06 85 THR A CA 1
ATOM 668 C C . THR A 1 85 ? 8.901 -1.068 -15.495 1.00 98.06 85 THR A C 1
ATOM 670 O O . THR A 1 85 ? 9.428 -0.056 -15.943 1.00 98.06 85 THR A O 1
ATOM 673 N N . VAL A 1 86 ? 8.522 -1.158 -14.224 1.00 97.88 86 VAL A N 1
ATOM 674 C CA . VAL A 1 86 ? 8.453 -0.004 -13.322 1.00 97.88 86 VAL A CA 1
ATOM 675 C C . VAL A 1 86 ? 9.687 0.079 -12.426 1.00 97.88 86 VAL A C 1
ATOM 677 O O . VAL A 1 86 ? 10.009 -0.845 -11.674 1.00 97.88 86 VAL A O 1
ATOM 680 N N . GLY A 1 87 ? 10.364 1.225 -12.436 1.00 97.56 87 GLY A N 1
ATOM 681 C CA . GLY A 1 87 ? 11.437 1.522 -11.487 1.00 97.56 87 GLY A CA 1
ATOM 682 C C . GLY A 1 87 ? 10.896 1.798 -10.079 1.00 97.56 87 GLY A C 1
ATOM 683 O O . GLY A 1 87 ? 10.205 2.787 -9.847 1.00 97.56 87 GLY A O 1
ATOM 684 N N . LEU A 1 88 ? 11.253 0.965 -9.099 1.00 97.25 88 LEU A N 1
ATOM 685 C CA . LEU A 1 88 ? 10.778 1.085 -7.718 1.00 97.25 88 LEU A CA 1
ATOM 686 C C . LEU A 1 88 ? 11.805 1.825 -6.848 1.00 97.25 88 LEU A C 1
ATOM 688 O O . LEU A 1 88 ? 12.771 1.247 -6.322 1.00 97.25 88 LEU A O 1
ATOM 692 N N . GLY A 1 89 ? 11.574 3.134 -6.697 1.00 95.31 89 GLY A N 1
ATOM 693 C CA . GLY A 1 89 ? 12.297 4.050 -5.804 1.00 95.31 89 GLY A CA 1
ATOM 694 C C . GLY A 1 89 ? 12.222 3.673 -4.314 1.00 95.31 89 GLY A C 1
ATOM 695 O O . GLY A 1 89 ? 11.794 2.588 -3.946 1.00 95.31 89 GLY A O 1
ATOM 696 N N . THR A 1 90 ? 12.640 4.569 -3.417 1.00 94.44 90 THR A N 1
ATOM 697 C CA . THR A 1 90 ? 12.710 4.307 -1.962 1.00 94.44 90 THR A CA 1
ATOM 698 C C . THR A 1 90 ? 12.031 5.428 -1.162 1.00 94.44 90 THR A C 1
ATOM 700 O O . THR A 1 90 ? 12.018 6.579 -1.596 1.00 94.44 90 THR A O 1
ATOM 703 N N . GLY A 1 91 ? 11.495 5.122 0.028 1.00 94.19 91 GLY A N 1
ATOM 704 C CA . GLY A 1 91 ? 10.849 6.092 0.929 1.00 94.19 91 GLY A CA 1
ATOM 705 C C . GLY A 1 91 ? 9.319 6.005 0.954 1.00 94.19 91 GLY A C 1
ATOM 706 O O . GLY A 1 91 ? 8.727 5.251 0.191 1.00 94.19 91 GLY A O 1
ATOM 707 N N . SER A 1 92 ? 8.671 6.771 1.842 1.00 94.88 92 SER A N 1
ATOM 708 C CA . SER A 1 92 ? 7.232 6.616 2.128 1.00 94.88 92 SER A CA 1
ATOM 709 C C . SER A 1 92 ? 6.308 6.891 0.944 1.00 94.88 92 SER A C 1
ATOM 711 O 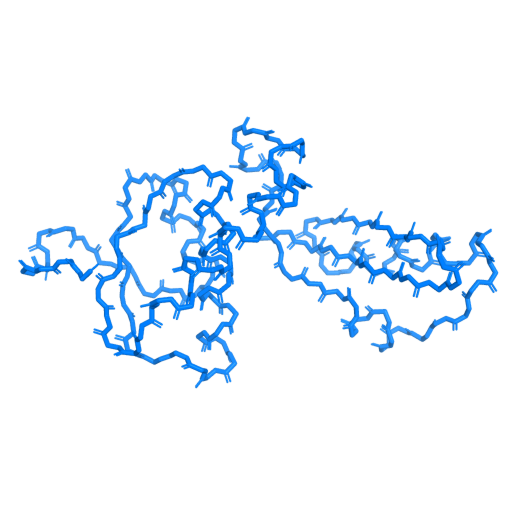O . SER A 1 92 ? 5.369 6.135 0.742 1.00 94.88 92 SER A O 1
ATOM 713 N N . MET A 1 93 ? 6.592 7.910 0.129 1.00 96.44 93 MET A N 1
ATOM 714 C CA . MET A 1 93 ? 5.800 8.193 -1.077 1.00 96.44 93 MET A CA 1
ATOM 715 C C . MET A 1 93 ? 5.879 7.031 -2.078 1.00 96.44 93 MET A C 1
ATOM 717 O O . MET A 1 93 ? 4.861 6.576 -2.584 1.00 96.44 93 MET A O 1
ATOM 721 N N . THR A 1 94 ? 7.081 6.484 -2.299 1.00 96.38 94 THR A N 1
ATOM 722 C CA . THR A 1 94 ? 7.240 5.299 -3.156 1.00 96.38 94 THR A CA 1
ATOM 723 C C . THR A 1 94 ? 6.565 4.074 -2.547 1.00 96.38 94 THR A C 1
ATOM 725 O O . THR A 1 94 ? 5.998 3.264 -3.266 1.00 96.38 94 THR A O 1
ATOM 728 N N . ALA A 1 95 ? 6.608 3.923 -1.223 1.00 97.56 95 ALA A N 1
ATOM 729 C CA . ALA A 1 95 ? 5.947 2.811 -0.556 1.00 97.56 95 ALA A CA 1
ATOM 730 C C . ALA A 1 95 ? 4.425 2.846 -0.767 1.00 97.56 95 ALA A C 1
ATOM 732 O O . ALA A 1 95 ? 3.834 1.788 -0.966 1.00 97.56 95 ALA A O 1
ATOM 733 N N . TRP A 1 96 ? 3.816 4.038 -0.788 1.00 98.06 96 TRP A N 1
ATOM 734 C CA . TRP A 1 96 ? 2.414 4.216 -1.174 1.00 98.06 96 TRP A CA 1
ATOM 735 C C . TRP A 1 96 ? 2.157 3.834 -2.629 1.00 98.06 96 TRP A C 1
ATOM 737 O O . TRP A 1 96 ? 1.223 3.081 -2.884 1.00 98.06 96 TRP A O 1
ATOM 747 N N . ALA A 1 97 ? 3.019 4.251 -3.561 1.00 98.00 97 ALA A N 1
ATOM 748 C CA . ALA A 1 97 ? 2.910 3.829 -4.959 1.00 98.00 97 ALA A CA 1
ATOM 749 C C . ALA A 1 97 ? 2.989 2.300 -5.104 1.00 98.00 97 ALA A C 1
ATOM 751 O O . ALA A 1 97 ? 2.159 1.691 -5.766 1.00 98.00 97 ALA A O 1
ATOM 752 N N . VAL A 1 98 ? 3.934 1.649 -4.419 1.00 97.81 98 VAL A N 1
ATOM 753 C CA . VAL A 1 98 ? 4.072 0.183 -4.419 1.00 97.81 98 VAL A CA 1
ATOM 754 C C . VAL A 1 98 ? 2.849 -0.509 -3.808 1.00 97.81 98 VAL A C 1
ATOM 756 O O . VAL A 1 98 ? 2.415 -1.538 -4.323 1.00 97.81 98 VAL A O 1
ATOM 759 N N . ALA A 1 99 ? 2.288 0.033 -2.723 1.00 97.38 99 ALA A N 1
ATOM 760 C CA . ALA A 1 99 ? 1.077 -0.508 -2.109 1.00 97.38 99 ALA A CA 1
ATOM 761 C C . ALA A 1 99 ? -0.127 -0.421 -3.064 1.00 97.38 99 ALA A C 1
ATOM 763 O O . ALA A 1 99 ? -0.835 -1.414 -3.228 1.00 97.38 99 ALA A O 1
ATOM 764 N N . GLU A 1 100 ? -0.301 0.718 -3.739 1.00 97.94 100 GLU A N 1
ATOM 765 C CA . GLU A 1 100 ? -1.388 0.941 -4.697 1.00 97.94 100 GLU A CA 1
ATOM 766 C C . GLU A 1 100 ? -1.227 0.087 -5.962 1.00 97.94 100 GLU A C 1
ATOM 768 O O . GLU A 1 100 ? -2.175 -0.569 -6.385 1.00 97.94 100 GLU A O 1
ATOM 773 N N . ILE A 1 101 ? -0.015 -0.021 -6.517 1.00 97.88 101 ILE A N 1
ATOM 774 C CA . ILE A 1 101 ? 0.266 -0.948 -7.626 1.00 97.88 101 ILE A CA 1
ATOM 775 C C . ILE A 1 101 ? -0.073 -2.386 -7.207 1.00 97.88 101 ILE A C 1
ATOM 777 O O . ILE A 1 101 ? -0.746 -3.106 -7.941 1.00 97.88 101 ILE A O 1
ATOM 781 N N . GLY A 1 102 ? 0.333 -2.807 -6.006 1.00 96.62 102 GLY A N 1
ATOM 782 C CA . GLY A 1 102 ? 0.001 -4.133 -5.480 1.00 96.62 102 GLY A CA 1
ATOM 783 C C . GLY A 1 102 ? -1.498 -4.368 -5.283 1.00 96.62 102 GLY A C 1
ATOM 784 O O . GLY A 1 102 ? -1.976 -5.486 -5.486 1.00 96.62 102 GLY A O 1
ATOM 785 N N . ARG A 1 103 ? -2.251 -3.329 -4.891 1.00 96.94 103 ARG A N 1
ATOM 786 C CA . ARG A 1 103 ? -3.720 -3.359 -4.844 1.00 96.94 103 ARG A CA 1
ATOM 787 C C . ARG A 1 103 ? -4.276 -3.623 -6.241 1.00 96.94 103 ARG A C 1
ATOM 789 O O . ARG A 1 103 ? -4.956 -4.626 -6.424 1.00 96.94 103 ARG A O 1
ATOM 796 N N . LYS A 1 104 ? -3.896 -2.810 -7.227 1.00 97.44 104 LYS A N 1
ATOM 797 C CA . LYS A 1 104 ? -4.346 -2.939 -8.620 1.00 97.44 104 LYS A CA 1
ATOM 798 C C . LYS A 1 104 ? -4.010 -4.294 -9.243 1.00 97.44 104 LYS A C 1
ATOM 800 O O . LYS A 1 104 ? -4.853 -4.881 -9.910 1.00 97.44 104 LYS A O 1
ATOM 805 N N . VAL A 1 105 ? -2.816 -4.834 -8.984 1.00 96.19 105 VAL A N 1
ATOM 806 C CA . VAL A 1 105 ? -2.427 -6.184 -9.438 1.00 96.19 105 VAL A CA 1
ATOM 807 C C . VAL A 1 105 ? -3.317 -7.259 -8.821 1.00 96.19 105 VAL A C 1
ATOM 809 O O . VAL A 1 105 ? -3.748 -8.186 -9.502 1.00 96.19 105 VAL A O 1
ATOM 812 N N . ARG A 1 106 ? -3.606 -7.158 -7.520 1.00 94.38 106 ARG A N 1
ATOM 813 C CA . ARG A 1 106 ? -4.475 -8.118 -6.831 1.00 94.38 106 ARG A CA 1
ATOM 814 C C . ARG A 1 106 ? -5.918 -8.043 -7.329 1.00 94.38 106 ARG A C 1
ATOM 816 O O . ARG A 1 106 ? -6.561 -9.086 -7.429 1.00 94.38 106 ARG A O 1
ATOM 823 N N . ASP A 1 107 ? -6.391 -6.841 -7.629 1.00 95.50 107 ASP A N 1
ATOM 824 C CA . ASP A 1 107 ? -7.761 -6.582 -8.072 1.00 95.50 107 ASP A CA 1
ATOM 825 C C . ASP A 1 107 ? -7.944 -6.867 -9.581 1.00 95.50 107 ASP A C 1
ATOM 827 O O . ASP A 1 107 ? -9.067 -6.865 -10.081 1.00 95.50 107 ASP A O 1
ATOM 831 N N . GLY A 1 108 ? -6.857 -7.177 -10.305 1.00 96.06 108 GLY A N 1
ATOM 832 C CA . GLY A 1 108 ? -6.868 -7.461 -11.744 1.00 96.06 108 GLY A CA 1
ATOM 833 C C . GLY A 1 108 ? -6.949 -6.210 -12.625 1.00 96.06 108 GLY A C 1
ATOM 834 O O . GLY A 1 108 ? -7.239 -6.311 -13.812 1.00 96.06 108 GLY A O 1
ATOM 835 N N . GLU A 1 109 ? -6.709 -5.028 -12.053 1.00 97.44 109 GLU A N 1
ATOM 836 C CA . GLU A 1 109 ? -6.637 -3.754 -12.779 1.00 97.44 109 GLU A CA 1
ATOM 837 C C . GLU A 1 109 ? -5.296 -3.588 -13.518 1.00 97.44 109 GLU A C 1
ATOM 839 O O . GLU A 1 109 ? -5.241 -2.906 -14.540 1.00 97.44 109 GLU A O 1
ATOM 844 N N . LEU A 1 110 ? -4.223 -4.212 -13.010 1.00 97.44 110 LEU A N 1
ATOM 845 C CA . LEU A 1 110 ? -2.898 -4.244 -13.635 1.00 97.44 110 LEU A CA 1
ATOM 846 C C . LEU A 1 110 ? -2.424 -5.681 -13.843 1.00 97.44 110 LEU A C 1
ATOM 848 O O . LEU A 1 110 ? -2.442 -6.498 -12.923 1.00 97.44 110 LEU A O 1
ATOM 852 N N . GLU A 1 111 ? -1.929 -5.961 -15.043 1.00 97.25 111 GLU A N 1
ATOM 853 C CA . GLU A 1 111 ? -1.434 -7.274 -15.457 1.00 97.25 111 GLU A CA 1
ATOM 854 C C . GLU A 1 111 ? -0.043 -7.148 -16.087 1.00 97.25 111 GLU A C 1
ATOM 856 O O . GLU A 1 111 ? 0.342 -6.084 -16.570 1.00 97.25 111 GLU A O 1
ATOM 861 N N . ASP A 1 112 ? 0.728 -8.236 -16.073 1.00 96.00 112 ASP A N 1
ATOM 862 C CA . ASP A 1 112 ? 2.033 -8.336 -16.744 1.00 96.00 112 ASP A CA 1
ATOM 863 C C . ASP A 1 112 ? 3.055 -7.239 -16.383 1.00 96.00 112 ASP A C 1
ATOM 865 O O . ASP A 1 112 ? 3.956 -6.936 -17.161 1.00 96.00 112 ASP A O 1
ATOM 869 N N . ILE A 1 113 ? 2.952 -6.654 -15.187 1.00 96.94 113 ILE A N 1
ATOM 870 C CA . ILE A 1 113 ? 3.932 -5.680 -14.701 1.00 96.94 113 ILE A CA 1
ATOM 871 C C . ILE A 1 113 ? 5.151 -6.368 -14.081 1.00 96.94 113 ILE A C 1
ATOM 873 O O . ILE A 1 113 ? 5.053 -7.444 -13.480 1.00 96.94 113 ILE A O 1
ATOM 877 N N . GLN A 1 114 ? 6.295 -5.694 -14.137 1.00 97.00 114 GLN A N 1
ATOM 878 C CA . GLN A 1 114 ? 7.501 -6.090 -13.412 1.00 97.00 114 GLN A CA 1
ATOM 879 C C . GLN A 1 114 ? 8.183 -4.878 -12.779 1.00 97.00 114 GLN A C 1
ATOM 881 O O . GLN A 1 114 ? 8.149 -3.776 -13.317 1.00 97.00 114 GLN A O 1
ATOM 886 N N . GLY A 1 115 ? 8.792 -5.074 -11.615 1.00 97.44 115 GLY A N 1
ATOM 887 C CA . GLY A 1 115 ? 9.444 -4.031 -10.837 1.00 97.44 115 GLY A CA 1
ATOM 888 C C . GLY A 1 115 ? 10.961 -4.177 -10.813 1.00 97.44 115 GLY A C 1
ATOM 889 O O . GLY A 1 115 ? 11.479 -5.270 -10.587 1.00 97.44 115 GLY A O 1
ATOM 890 N N . VAL A 1 116 ? 11.673 -3.060 -10.948 1.00 98.00 116 VAL A N 1
ATOM 891 C CA . VAL A 1 116 ? 13.127 -2.976 -10.742 1.00 98.00 116 VAL A CA 1
ATOM 892 C C . VAL A 1 116 ? 13.398 -2.204 -9.455 1.00 98.00 116 VAL A C 1
ATOM 894 O O . VAL A 1 116 ? 13.237 -0.984 -9.393 1.00 98.00 116 VAL A O 1
ATOM 897 N N . ALA A 1 117 ? 13.794 -2.906 -8.395 1.00 97.00 117 ALA A N 1
ATOM 898 C CA . ALA A 1 117 ? 13.996 -2.299 -7.082 1.00 97.00 117 ALA A CA 1
ATOM 899 C C . ALA A 1 117 ? 15.338 -1.559 -6.955 1.00 97.00 117 ALA A C 1
ATOM 901 O O . ALA A 1 117 ? 16.402 -2.088 -7.263 1.00 97.00 117 ALA A O 1
ATOM 902 N N . THR A 1 118 ? 15.294 -0.339 -6.415 1.00 95.75 118 THR A N 1
ATOM 903 C CA . THR A 1 118 ? 16.487 0.486 -6.132 1.00 95.75 118 THR A CA 1
ATOM 904 C C . THR A 1 118 ? 17.084 0.272 -4.737 1.00 95.75 118 THR A C 1
ATOM 906 O O . THR A 1 118 ? 18.185 0.748 -4.454 1.00 95.75 118 THR A O 1
ATOM 909 N N . SER A 1 119 ? 16.380 -0.424 -3.839 1.00 95.12 119 SER A N 1
ATOM 910 C CA . SER A 1 119 ? 16.870 -0.760 -2.500 1.00 95.12 119 SER A CA 1
ATOM 911 C C . SER A 1 119 ? 16.254 -2.055 -1.972 1.00 95.12 119 SER A C 1
ATOM 913 O O . SER A 1 119 ? 15.234 -2.525 -2.470 1.00 95.12 119 SER A O 1
ATOM 915 N N . LEU A 1 120 ? 16.835 -2.606 -0.900 1.00 94.50 120 LEU A N 1
ATOM 916 C CA . LEU A 1 120 ? 16.243 -3.744 -0.184 1.00 94.50 120 LEU A CA 1
ATOM 917 C C . LEU A 1 120 ? 14.844 -3.417 0.358 1.00 94.50 120 LEU A C 1
ATOM 919 O O . LEU A 1 120 ? 13.965 -4.268 0.338 1.00 94.50 120 LEU A O 1
ATOM 923 N N . GLN A 1 121 ? 14.615 -2.170 0.790 1.00 94.00 121 GLN A N 1
ATOM 924 C CA . GLN A 1 121 ? 13.295 -1.744 1.250 1.00 94.00 121 GLN A CA 1
ATOM 925 C C . GLN A 1 121 ? 12.266 -1.841 0.121 1.00 94.00 121 GLN A C 1
ATOM 927 O O . GLN A 1 121 ? 11.197 -2.404 0.335 1.00 94.00 121 GLN A O 1
ATOM 932 N N . SER A 1 122 ? 12.563 -1.298 -1.064 1.00 94.62 122 SER A N 1
ATOM 933 C CA . SER A 1 122 ? 11.602 -1.326 -2.170 1.00 94.62 122 SER A CA 1
ATOM 934 C C . SER A 1 122 ? 11.422 -2.720 -2.754 1.00 94.62 122 SER A C 1
ATOM 936 O O . SER A 1 122 ? 10.302 -3.085 -3.098 1.00 94.62 122 SER A O 1
ATOM 938 N N . HIS A 1 123 ? 12.480 -3.531 -2.749 1.00 96.25 123 HIS A N 1
ATOM 939 C CA . HIS A 1 123 ? 12.409 -4.951 -3.073 1.00 96.25 123 HIS A CA 1
ATOM 940 C C . HIS A 1 123 ? 11.439 -5.701 -2.143 1.00 96.25 123 HIS A C 1
ATOM 942 O O . HIS A 1 123 ? 10.528 -6.388 -2.603 1.00 96.25 123 HIS A O 1
ATOM 948 N N . ASP A 1 124 ? 11.592 -5.553 -0.826 1.00 95.31 124 ASP A N 1
ATOM 949 C CA . ASP A 1 124 ? 10.740 -6.258 0.135 1.00 95.31 124 ASP A CA 1
ATOM 950 C C . ASP A 1 124 ? 9.278 -5.795 0.064 1.00 95.31 124 ASP A C 1
ATOM 952 O O . ASP A 1 124 ? 8.363 -6.618 0.138 1.00 95.31 124 ASP A O 1
ATOM 956 N N . LEU A 1 125 ? 9.048 -4.491 -0.135 1.00 95.38 125 LEU A N 1
ATOM 957 C CA . LEU A 1 125 ? 7.704 -3.942 -0.328 1.00 95.38 125 LEU A CA 1
ATOM 958 C C . LEU A 1 125 ? 7.044 -4.493 -1.596 1.00 95.38 125 LEU A C 1
ATOM 960 O O . LEU A 1 125 ? 5.890 -4.907 -1.536 1.00 95.38 125 LEU A O 1
ATOM 964 N N . ALA A 1 126 ? 7.770 -4.545 -2.716 1.00 96.00 126 ALA A N 1
ATOM 965 C CA . ALA A 1 126 ? 7.266 -5.082 -3.980 1.00 96.00 126 ALA A CA 1
ATOM 966 C C . ALA A 1 126 ? 6.869 -6.557 -3.848 1.00 96.00 126 ALA A C 1
ATOM 968 O O . ALA A 1 126 ? 5.790 -6.963 -4.280 1.00 96.00 126 ALA A O 1
ATOM 969 N N . LYS A 1 127 ? 7.697 -7.344 -3.153 1.00 95.25 127 LYS A N 1
ATOM 970 C CA . LYS A 1 127 ? 7.418 -8.754 -2.873 1.00 95.25 127 LYS A CA 1
ATOM 971 C C . LYS A 1 127 ? 6.144 -8.937 -2.048 1.00 95.25 127 LYS A C 1
ATOM 973 O O . LYS A 1 127 ? 5.343 -9.822 -2.339 1.00 95.25 127 LYS A O 1
ATOM 978 N N . GLU A 1 128 ? 5.936 -8.106 -1.032 1.00 94.19 128 GLU A N 1
ATOM 979 C CA . GLU A 1 128 ? 4.713 -8.129 -0.217 1.00 94.19 128 GLU A CA 1
ATOM 980 C C . GLU A 1 128 ? 3.478 -7.657 -0.981 1.00 94.19 128 GLU A C 1
ATOM 982 O O . GLU A 1 128 ? 2.392 -8.197 -0.779 1.00 94.19 128 GLU A O 1
ATOM 987 N N . ALA A 1 129 ? 3.663 -6.695 -1.883 1.00 94.56 129 ALA A N 1
ATOM 988 C CA . ALA A 1 129 ? 2.659 -6.207 -2.818 1.00 94.56 129 ALA A CA 1
ATOM 989 C C . ALA A 1 129 ? 2.371 -7.192 -3.970 1.00 94.56 129 ALA A C 1
ATOM 991 O O . ALA A 1 129 ? 1.482 -6.935 -4.774 1.00 94.56 129 ALA A O 1
ATOM 992 N N . ARG A 1 130 ? 3.082 -8.332 -4.035 1.00 94.31 130 ARG A N 1
ATOM 993 C CA . ARG A 1 130 ? 2.990 -9.351 -5.099 1.00 94.31 130 ARG A CA 1
ATOM 994 C C . ARG A 1 130 ? 3.328 -8.823 -6.497 1.00 94.31 130 ARG A C 1
ATOM 996 O O . ARG A 1 130 ? 2.866 -9.376 -7.490 1.00 94.31 130 ARG A O 1
ATOM 1003 N N . ILE A 1 131 ? 4.173 -7.802 -6.569 1.00 96.44 131 ILE A N 1
ATOM 1004 C CA . ILE A 1 131 ? 4.727 -7.292 -7.822 1.00 96.44 131 ILE A CA 1
ATOM 1005 C C . ILE A 1 131 ? 5.925 -8.181 -8.197 1.00 96.44 131 ILE A C 1
ATOM 1007 O O . ILE A 1 131 ? 6.834 -8.332 -7.372 1.00 96.44 131 ILE A O 1
ATOM 1011 N N . PRO A 1 132 ? 5.955 -8.793 -9.396 1.00 95.75 132 PRO A N 1
ATOM 1012 C CA . PRO A 1 132 ? 7.125 -9.522 -9.880 1.00 95.75 132 PRO A CA 1
ATOM 1013 C C . PRO A 1 132 ? 8.357 -8.616 -9.913 1.00 95.75 132 PRO A C 1
ATOM 1015 O O . PRO A 1 132 ? 8.270 -7.481 -10.367 1.00 95.75 132 PRO A O 1
ATOM 1018 N N . ILE A 1 133 ? 9.503 -9.100 -9.434 1.00 96.62 133 ILE A N 1
ATOM 1019 C CA . ILE A 1 133 ? 10.747 -8.321 -9.385 1.00 96.62 133 ILE A CA 1
ATOM 1020 C C . ILE A 1 133 ? 11.743 -8.915 -10.373 1.00 96.62 133 ILE A C 1
ATOM 1022 O O . ILE A 1 133 ? 11.908 -10.136 -10.413 1.00 96.62 133 ILE A O 1
ATOM 1026 N N . VAL A 1 134 ? 12.422 -8.048 -11.118 1.00 96.56 134 VAL A N 1
ATOM 1027 C CA . VAL A 1 134 ? 13.525 -8.402 -12.016 1.00 96.56 134 VAL A CA 1
ATOM 1028 C C . VAL A 1 134 ? 14.757 -7.557 -11.713 1.00 96.56 134 VAL A C 1
ATOM 1030 O O . VAL A 1 134 ? 14.657 -6.429 -11.219 1.00 96.56 134 VAL A O 1
ATOM 1033 N N . ASP A 1 135 ? 15.928 -8.120 -11.996 1.00 94.88 135 ASP A N 1
ATOM 1034 C CA . ASP A 1 135 ? 17.187 -7.397 -11.868 1.00 94.88 135 ASP A CA 1
ATOM 1035 C C . ASP A 1 135 ? 17.363 -6.416 -13.037 1.00 94.88 135 ASP A C 1
ATOM 1037 O O . ASP A 1 135 ? 16.881 -6.632 -14.151 1.00 94.88 135 ASP A O 1
ATOM 1041 N N . LEU A 1 136 ? 18.087 -5.320 -12.794 1.00 94.06 136 LEU A N 1
ATOM 1042 C CA . LEU A 1 136 ? 18.303 -4.269 -13.795 1.00 94.06 136 LEU A CA 1
ATOM 1043 C C . LEU A 1 136 ? 18.982 -4.790 -15.076 1.00 94.06 136 LEU A C 1
ATOM 1045 O O . LEU A 1 136 ? 18.745 -4.257 -16.152 1.00 94.06 136 LEU A O 1
ATOM 1049 N N . ASP A 1 137 ? 19.830 -5.814 -14.980 1.00 94.94 137 ASP A N 1
ATOM 1050 C CA . ASP A 1 137 ? 20.528 -6.413 -16.125 1.00 94.94 137 ASP A CA 1
ATOM 1051 C C . ASP A 1 137 ? 19.657 -7.388 -16.939 1.00 94.94 137 ASP A C 1
ATOM 1053 O O . ASP A 1 137 ? 20.074 -7.843 -18.006 1.00 94.94 137 ASP A O 1
ATOM 1057 N N . GLN A 1 138 ? 18.448 -7.691 -16.461 1.00 94.06 138 GLN A N 1
ATOM 1058 C CA . GLN A 1 138 ? 17.471 -8.544 -17.141 1.00 94.06 138 GLN A CA 1
ATOM 1059 C C . GLN A 1 138 ? 16.491 -7.747 -18.009 1.00 94.06 138 GLN A C 1
ATOM 1061 O O . GLN A 1 138 ? 15.752 -8.341 -18.795 1.00 94.06 138 GLN A O 1
ATOM 1066 N N . VAL A 1 139 ? 16.496 -6.417 -17.894 1.00 94.38 139 VAL A N 1
ATOM 1067 C CA . VAL A 1 139 ? 15.612 -5.516 -18.637 1.00 94.38 139 VAL A CA 1
ATOM 1068 C C . VAL A 1 139 ? 16.410 -4.621 -19.578 1.00 94.38 139 VAL A C 1
ATOM 1070 O O . VAL A 1 139 ? 17.556 -4.262 -19.317 1.00 94.38 139 VAL A O 1
ATOM 1073 N N . VAL A 1 140 ? 15.805 -4.278 -20.715 1.00 92.12 140 VAL A N 1
ATOM 1074 C CA . VAL A 1 140 ? 16.419 -3.388 -21.716 1.00 92.12 140 VAL A CA 1
ATOM 1075 C C . VAL A 1 140 ? 16.027 -1.930 -21.469 1.00 92.12 140 VAL A C 1
ATOM 1077 O O . VAL A 1 140 ? 16.810 -1.027 -21.760 1.00 92.12 140 VAL A O 1
ATOM 1080 N N . GLU A 1 141 ? 14.836 -1.711 -20.915 1.00 94.56 141 GLU A N 1
ATOM 1081 C CA . GLU A 1 141 ? 14.225 -0.403 -20.697 1.00 94.56 141 GLU A CA 1
ATOM 1082 C C . GLU A 1 141 ? 13.387 -0.430 -19.410 1.00 94.56 141 GLU A C 1
ATOM 1084 O O . GLU A 1 141 ? 12.931 -1.494 -18.984 1.00 94.56 141 GLU A O 1
ATOM 1089 N N . ILE A 1 142 ? 13.255 0.735 -18.778 1.00 96.00 142 ILE A N 1
ATOM 1090 C CA . ILE A 1 142 ? 12.344 1.006 -17.664 1.00 96.00 142 ILE A CA 1
ATOM 1091 C C . ILE A 1 142 ? 11.443 2.133 -18.159 1.00 96.00 142 ILE A C 1
ATOM 1093 O O . ILE A 1 142 ? 11.974 3.152 -18.612 1.00 96.00 142 ILE A O 1
ATOM 1097 N N . ASP A 1 143 ? 10.135 1.910 -18.086 1.00 94.88 143 ASP A N 1
ATOM 1098 C CA . ASP A 1 143 ? 9.099 2.818 -18.587 1.00 94.88 143 ASP A CA 1
ATOM 1099 C C . ASP A 1 143 ? 8.878 4.030 -17.657 1.00 94.88 143 ASP A C 1
ATOM 1101 O O . ASP A 1 143 ? 9.062 3.894 -16.419 1.00 94.88 143 ASP A O 1
#

Radius of gyration: 16.43 Å; chains: 1; bounding box: 43×24×45 Å

pLDDT: mean 95.61, std 2.73, range [80.12, 98.12]

Foldseek 3Di:
DKKWAWDDDPRDIDIDIDRDPVVRLVVVVVVCVVVPHDDDSVRRSVRMADFQALVLFPVRPVQQPPVVLLVLLLVLLVPDAAQFEAEQDGGNSSLNVLSNVLVCVVVVVHYNYEYEYPDPSSVVSNVVSVHHYDYPVVDPDHD

Secondary structure (DSSP, 8-state):
-EEEEEEEETTEEEEEEESSHHHHHHHHHHHHHHHT----HHHHHHTEEEE--GGGSTTHHHHHS-HHHHHHHHHHHHS--TT-EEEE--SHHHHHHHHHHHHHHHHTSS-S-EEEESSHHHHHHHHHTT--B--GGG-S---